Protein AF-A0A7W1ZY30-F1 (afdb_monomer_lite)

Foldseek 3Di:
DVVVVVVVDDDDDDDDDDDQLLADDPLVRCVVPPVVVSVVLVVVFAQEEAEAADAALDDQVCVVCVVVCVVVVPDDDQVSHQRHNVVPRDPVSLVSNLQSVLSSVVNSVVRHDPNHYYHYDYPPVPVSVVVRD

pLDDT: mean 90.56, std 7.03, range [66.19, 97.94]

Radius of gyration: 17.35 Å; chains: 1; bounding box: 50×37×38 Å

Structure (mmCIF, N/CA/C/O backbone):
data_AF-A0A7W1ZY30-F1
#
_entry.id   AF-A0A7W1ZY30-F1
#
loop_
_atom_site.group_PDB
_atom_site.id
_atom_site.type_symbol
_atom_site.label_atom_id
_atom_site.label_alt_id
_atom_site.label_comp_id
_atom_site.label_asym_id
_atom_site.label_entity_id
_atom_site.label_seq_id
_atom_site.pdbx_PDB_ins_code
_atom_site.Cartn_x
_atom_site.Cartn_y
_atom_site.Cartn_z
_atom_site.occupancy
_atom_site.B_iso_or_equiv
_atom_site.auth_seq_id
_atom_site.auth_comp_id
_atom_site.auth_asym_id
_atom_site.auth_atom_id
_atom_site.pdbx_PDB_model_num
ATOM 1 N N . ARG A 1 1 ? -31.130 -3.924 -7.477 1.00 76.94 1 ARG A N 1
ATOM 2 C CA . ARG A 1 1 ? -29.724 -3.741 -7.041 1.00 76.94 1 ARG A CA 1
ATOM 3 C C . ARG A 1 1 ? -29.621 -3.094 -5.658 1.00 76.94 1 ARG A C 1
ATOM 5 O O . ARG A 1 1 ? -29.136 -3.773 -4.771 1.00 76.94 1 ARG A O 1
ATOM 12 N N . LEU A 1 2 ? -30.113 -1.866 -5.426 1.00 87.88 2 LEU A N 1
ATOM 13 C CA . LEU A 1 2 ? -30.012 -1.213 -4.102 1.00 87.88 2 LEU A CA 1
ATOM 14 C C . LEU A 1 2 ? -30.791 -1.940 -2.990 1.00 87.88 2 LEU A C 1
ATOM 16 O O . LEU A 1 2 ? -30.201 -2.251 -1.971 1.00 87.88 2 LEU A O 1
ATOM 20 N N . ALA A 1 3 ? -32.053 -2.325 -3.218 1.00 90.06 3 ALA A N 1
ATOM 21 C CA . ALA A 1 3 ? -32.838 -3.082 -2.227 1.00 90.06 3 ALA A CA 1
ATOM 22 C C . ALA A 1 3 ? -32.260 -4.478 -1.908 1.00 90.06 3 ALA A C 1
ATOM 24 O O . ALA A 1 3 ? -32.379 -4.972 -0.797 1.00 90.06 3 ALA A O 1
ATOM 25 N N . GLN A 1 4 ? -31.607 -5.121 -2.883 1.00 90.56 4 GLN A N 1
ATOM 26 C CA . GLN A 1 4 ? -30.903 -6.389 -2.652 1.00 90.56 4 GLN A CA 1
ATOM 27 C C . GLN A 1 4 ? -29.621 -6.169 -1.848 1.00 90.56 4 GLN A C 1
ATOM 29 O O . GLN A 1 4 ? -29.336 -6.943 -0.947 1.00 90.56 4 GLN A O 1
ATOM 34 N N . PHE A 1 5 ? -28.866 -5.109 -2.152 1.00 88.56 5 PHE A N 1
ATOM 35 C CA . PHE A 1 5 ? -27.679 -4.738 -1.386 1.00 88.56 5 PHE A CA 1
ATOM 36 C C . PHE A 1 5 ? -28.026 -4.357 0.055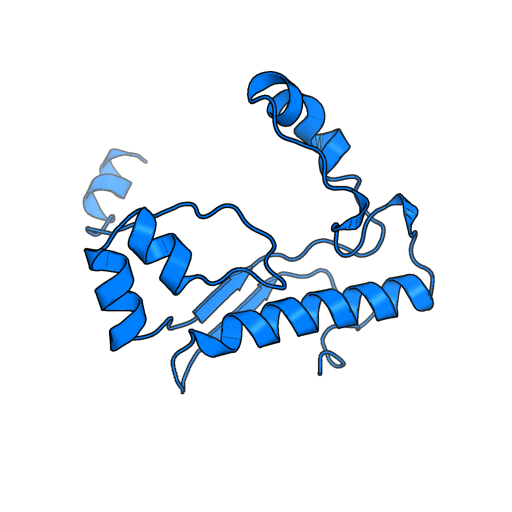 1.00 88.56 5 PHE A C 1
ATOM 38 O O . PHE A 1 5 ? -27.311 -4.754 0.963 1.00 88.56 5 PHE A O 1
ATOM 45 N N . ASP A 1 6 ? -29.137 -3.653 0.273 1.00 89.62 6 ASP A N 1
ATOM 46 C CA . ASP A 1 6 ? -29.572 -3.242 1.610 1.00 89.62 6 ASP A CA 1
ATOM 47 C C . ASP A 1 6 ? -29.849 -4.443 2.531 1.00 89.62 6 ASP A C 1
ATOM 49 O O . ASP A 1 6 ? -29.536 -4.390 3.713 1.00 89.62 6 ASP A O 1
ATOM 53 N N . ASN A 1 7 ? -30.319 -5.563 1.969 1.00 92.31 7 ASN A N 1
ATOM 54 C CA . ASN A 1 7 ? -30.500 -6.823 2.701 1.00 92.31 7 ASN A CA 1
ATOM 55 C C . ASN A 1 7 ? -29.206 -7.645 2.876 1.00 92.31 7 ASN A C 1
ATOM 57 O O . ASN A 1 7 ? -29.185 -8.573 3.679 1.00 92.31 7 ASN A O 1
ATOM 61 N N . LEU A 1 8 ? -28.158 -7.370 2.090 1.00 91.75 8 LEU A N 1
ATOM 62 C CA . LEU A 1 8 ? -26.887 -8.112 2.110 1.00 91.75 8 LEU A CA 1
ATOM 63 C C . LEU A 1 8 ? -25.791 -7.398 2.900 1.00 91.75 8 LEU A C 1
ATOM 65 O O . LEU A 1 8 ? -24.853 -8.043 3.367 1.00 91.75 8 LEU A O 1
ATOM 69 N N . ARG A 1 9 ? -25.857 -6.067 2.989 1.00 89.75 9 ARG A N 1
ATOM 70 C CA . ARG A 1 9 ? -24.836 -5.279 3.668 1.00 89.75 9 ARG A CA 1
ATOM 71 C C . ARG A 1 9 ? -24.864 -5.577 5.159 1.00 89.75 9 ARG A C 1
ATOM 73 O O . ARG A 1 9 ? -25.920 -5.676 5.777 1.00 89.75 9 ARG A O 1
ATOM 80 N N . THR A 1 10 ? -23.682 -5.674 5.735 1.00 90.44 10 THR A N 1
ATOM 81 C CA . THR A 1 10 ? -23.498 -5.717 7.179 1.00 90.44 10 THR A CA 1
ATOM 82 C C . THR A 1 10 ? -23.108 -4.334 7.678 1.00 90.44 10 THR A C 1
ATOM 84 O O . THR A 1 10 ? -22.623 -3.488 6.915 1.00 90.44 10 THR A O 1
ATOM 87 N N . ASP A 1 11 ? -23.308 -4.099 8.970 1.00 89.06 11 ASP A N 1
ATOM 88 C CA . ASP A 1 11 ? -22.759 -2.912 9.608 1.00 89.06 11 ASP A CA 1
ATOM 89 C C . ASP A 1 11 ? -21.233 -3.001 9.589 1.00 89.06 11 ASP A C 1
ATOM 91 O O . ASP A 1 11 ? -20.623 -3.905 10.162 1.00 89.06 11 ASP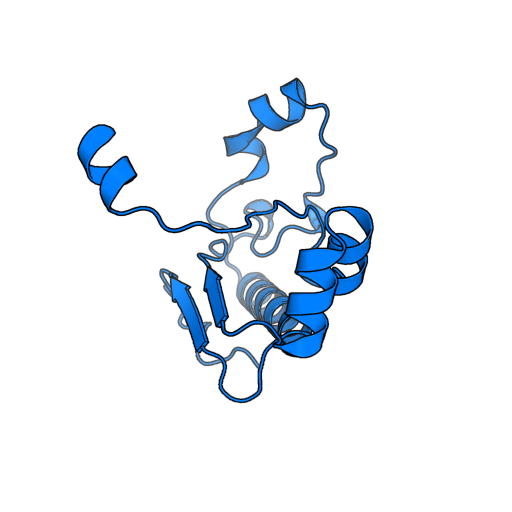 A O 1
ATOM 95 N N . THR A 1 12 ? -20.612 -2.067 8.872 1.00 90.69 12 THR A N 1
ATOM 96 C CA . THR A 1 12 ? -19.160 -1.993 8.701 1.00 90.69 12 THR A CA 1
ATOM 97 C C . THR A 1 12 ? -18.683 -0.575 8.960 1.00 90.69 12 THR A C 1
ATOM 99 O O . THR A 1 12 ? -19.378 0.399 8.671 1.00 90.69 12 THR A O 1
ATOM 102 N N . GLN A 1 13 ? -17.472 -0.455 9.498 1.00 91.19 13 GLN A N 1
ATOM 103 C CA . GLN A 1 13 ? -16.764 0.815 9.582 1.00 91.19 13 GLN A CA 1
ATOM 104 C C . GLN A 1 13 ? -15.746 0.878 8.449 1.00 91.19 13 GLN A C 1
ATOM 106 O O . GLN A 1 13 ? -14.966 -0.051 8.254 1.00 91.19 13 GLN A O 1
ATOM 111 N N . GLN A 1 14 ? -15.764 1.976 7.701 1.00 92.06 14 GLN A N 1
ATOM 112 C CA . GLN A 1 14 ? -14.878 2.203 6.566 1.00 92.06 14 GLN A CA 1
ATOM 113 C C . GLN A 1 14 ? -14.280 3.596 6.697 1.00 92.06 14 GLN A C 1
ATOM 115 O O . GLN A 1 14 ? -14.965 4.537 7.101 1.00 92.06 14 GLN A O 1
ATOM 120 N N . ILE A 1 15 ? -12.996 3.723 6.382 1.00 95.31 15 ILE A N 1
ATOM 121 C CA . ILE A 1 15 ? -12.282 4.989 6.471 1.00 95.31 15 ILE A CA 1
ATOM 122 C C . ILE A 1 15 ? -11.245 5.098 5.357 1.00 95.31 15 ILE A C 1
ATOM 124 O O . ILE A 1 15 ? -10.598 4.113 5.008 1.00 95.31 15 ILE A O 1
ATOM 128 N N . CYS A 1 16 ? -11.087 6.306 4.816 1.00 94.00 16 CYS A N 1
ATOM 129 C CA . CYS A 1 16 ? -10.008 6.641 3.897 1.00 94.00 16 CYS A CA 1
ATOM 130 C C . CYS A 1 16 ? -8.883 7.330 4.675 1.00 94.00 16 CYS A C 1
ATOM 132 O O . CYS A 1 16 ? -9.126 8.327 5.355 1.00 94.00 16 CYS A O 1
ATOM 134 N N . LEU A 1 17 ? -7.666 6.799 4.570 1.00 94.12 17 LEU A N 1
ATOM 135 C CA . LEU A 1 17 ? -6.455 7.416 5.105 1.00 94.12 17 LEU A CA 1
ATOM 136 C C . LEU A 1 17 ? -5.584 7.854 3.929 1.00 94.12 17 LEU A C 1
ATOM 138 O O . LEU A 1 17 ? -5.335 7.061 3.023 1.00 94.12 17 LEU A O 1
ATOM 142 N N . ASN A 1 18 ? -5.116 9.100 3.948 1.00 90.38 18 ASN A N 1
ATOM 143 C CA . ASN A 1 18 ? -4.205 9.628 2.937 1.00 90.38 18 ASN A CA 1
ATOM 144 C C . ASN A 1 18 ? -2.789 9.708 3.518 1.00 90.38 18 ASN A C 1
ATOM 146 O O . ASN A 1 18 ? -2.568 10.359 4.538 1.00 90.38 18 ASN A O 1
ATOM 150 N N . GLY A 1 19 ? -1.835 9.040 2.875 1.00 90.81 19 GLY A N 1
ATOM 151 C CA . GLY A 1 19 ? -0.428 9.105 3.239 1.00 90.81 19 GLY A CA 1
ATOM 152 C C . GLY A 1 19 ? 0.435 8.229 2.339 1.00 90.81 19 GLY A C 1
ATOM 153 O O . GLY A 1 19 ? -0.069 7.432 1.547 1.00 90.81 19 GLY A O 1
ATOM 154 N N . ASP A 1 20 ? 1.751 8.378 2.466 1.00 93.19 20 ASP A N 1
ATOM 155 C CA . ASP A 1 20 ? 2.708 7.558 1.732 1.00 93.19 20 ASP A CA 1
ATOM 156 C C . ASP A 1 20 ? 2.745 6.145 2.327 1.00 93.19 20 ASP A C 1
ATOM 158 O O . ASP A 1 20 ? 3.189 5.920 3.453 1.00 93.19 20 ASP A O 1
ATOM 162 N N . SER A 1 21 ? 2.277 5.173 1.549 1.00 94.50 21 SER A N 1
ATOM 163 C CA . SER A 1 21 ? 2.197 3.764 1.946 1.00 94.50 21 SER A CA 1
ATOM 164 C C . SER A 1 21 ? 3.528 3.159 2.429 1.00 94.50 21 SER A C 1
ATOM 166 O O . SER A 1 21 ? 3.519 2.210 3.220 1.00 94.50 21 SER A O 1
ATOM 168 N N . VAL A 1 22 ? 4.671 3.728 2.027 1.00 95.12 22 VAL A N 1
ATOM 169 C CA . VAL A 1 22 ? 6.006 3.285 2.454 1.00 95.12 22 VAL A CA 1
ATOM 170 C C . VAL A 1 22 ? 6.270 3.591 3.933 1.00 95.12 22 VAL A C 1
ATOM 172 O O . VAL A 1 22 ? 7.007 2.850 4.585 1.00 95.12 22 VAL A O 1
ATOM 175 N N . ASN A 1 23 ? 5.686 4.657 4.485 1.00 95.94 23 ASN A N 1
ATOM 176 C CA . ASN A 1 23 ? 6.025 5.154 5.825 1.00 95.94 23 ASN A CA 1
ATOM 177 C C . ASN A 1 23 ? 4.824 5.526 6.706 1.00 95.94 23 ASN A C 1
ATOM 179 O O . ASN A 1 23 ? 5.027 5.819 7.884 1.00 95.94 23 ASN A O 1
ATOM 183 N N . ILE A 1 24 ? 3.597 5.479 6.181 1.00 96.44 24 ILE A N 1
ATOM 184 C CA . ILE A 1 24 ? 2.390 5.811 6.935 1.00 96.44 24 ILE A CA 1
ATOM 185 C C . ILE A 1 24 ? 2.288 4.959 8.205 1.00 96.44 24 ILE A C 1
ATOM 187 O O . ILE A 1 24 ? 2.423 3.731 8.173 1.00 96.44 24 ILE A O 1
ATOM 191 N N . ASP A 1 25 ? 2.015 5.622 9.327 1.00 97.69 25 ASP A N 1
ATOM 192 C CA . ASP A 1 25 ? 1.604 4.962 10.560 1.00 97.69 25 ASP A CA 1
ATOM 193 C C . ASP A 1 25 ? 0.077 4.854 10.577 1.00 97.69 25 ASP A C 1
ATOM 195 O O . ASP A 1 25 ? -0.637 5.794 10.933 1.00 97.69 25 ASP A O 1
ATOM 199 N N . ILE A 1 26 ? -0.423 3.684 10.170 1.00 97.31 26 ILE A N 1
ATOM 200 C CA . ILE A 1 26 ? -1.860 3.420 10.052 1.00 97.31 26 ILE A CA 1
ATOM 201 C C . ILE A 1 26 ? -2.566 3.613 11.398 1.00 97.31 26 ILE A C 1
ATOM 203 O O . ILE A 1 26 ? -3.667 4.154 11.435 1.00 97.31 26 ILE A O 1
ATOM 207 N N . LEU A 1 27 ? -1.953 3.212 12.517 1.00 97.50 27 LEU A N 1
ATOM 208 C CA . LEU A 1 27 ? -2.593 3.342 13.827 1.00 97.50 27 LEU A CA 1
ATOM 209 C C . LEU A 1 27 ? -2.648 4.799 14.280 1.00 97.50 27 LEU A C 1
ATOM 211 O O . LEU A 1 27 ? -3.667 5.215 14.833 1.00 97.50 27 LEU A O 1
ATOM 215 N N . ALA A 1 28 ? -1.594 5.579 14.029 1.00 97.75 28 ALA A N 1
ATOM 216 C CA . ALA A 1 28 ? -1.600 7.007 14.329 1.00 97.75 28 ALA A CA 1
ATOM 217 C C . ALA A 1 28 ? -2.656 7.754 13.498 1.00 97.75 28 ALA A C 1
ATOM 219 O O . ALA A 1 28 ? -3.388 8.582 14.041 1.00 97.75 28 ALA A O 1
ATOM 220 N N . GLU A 1 29 ? -2.783 7.431 12.208 1.00 97.81 29 GLU A N 1
ATOM 221 C CA . GLU A 1 29 ? -3.799 8.028 11.337 1.00 97.81 29 GLU A CA 1
ATOM 222 C C . GLU A 1 29 ? -5.223 7.596 11.713 1.00 97.81 29 GLU A C 1
ATOM 224 O O . GLU A 1 29 ? -6.125 8.435 11.788 1.00 97.81 29 GLU A O 1
ATOM 229 N N . LEU A 1 30 ? -5.440 6.325 12.064 1.00 97.19 30 LEU A N 1
ATOM 230 C CA . LEU A 1 30 ? -6.722 5.881 12.613 1.00 97.19 30 LEU A CA 1
ATOM 231 C C . LEU A 1 30 ? -7.053 6.612 13.917 1.00 97.19 30 LEU A C 1
ATOM 233 O O . LEU A 1 30 ? -8.182 7.052 14.091 1.00 97.19 30 LEU A O 1
ATOM 237 N N . GLN A 1 31 ? -6.088 6.806 14.818 1.00 97.38 31 GLN A N 1
ATOM 238 C CA . GLN A 1 31 ? -6.326 7.460 16.109 1.00 97.38 31 GLN A CA 1
ATOM 239 C C . GLN A 1 31 ? -6.833 8.904 15.961 1.00 97.38 31 GLN A C 1
ATOM 241 O O . GLN A 1 31 ? -7.616 9.365 16.798 1.00 97.38 31 GLN A O 1
ATOM 246 N N . LYS A 1 32 ? -6.402 9.609 14.908 1.00 96.56 32 LYS A N 1
ATOM 247 C CA . LYS A 1 32 ? -6.853 10.972 14.587 1.00 96.56 32 LYS A CA 1
ATOM 248 C C . LYS A 1 32 ? -8.290 11.001 14.070 1.00 96.56 32 LYS A C 1
ATOM 250 O O . LYS A 1 32 ? -9.031 11.916 14.412 1.00 96.56 32 LYS A O 1
ATOM 255 N N . ASN A 1 33 ? -8.677 10.009 13.268 1.00 94.81 33 ASN A N 1
ATOM 256 C CA . ASN A 1 33 ? -9.921 10.054 12.501 1.00 94.81 33 ASN A CA 1
ATOM 257 C C . ASN A 1 33 ? -11.048 9.167 13.067 1.00 94.81 33 ASN A C 1
ATOM 259 O O . ASN A 1 33 ? -12.220 9.511 12.949 1.00 94.81 33 ASN A O 1
ATOM 263 N N . ASN A 1 34 ? -10.721 8.028 13.682 1.00 95.69 34 ASN A N 1
ATOM 264 C CA . ASN A 1 34 ? -11.675 7.097 14.284 1.00 95.69 34 ASN A CA 1
ATOM 265 C C . ASN A 1 34 ? -11.020 6.285 15.420 1.00 95.69 34 ASN A C 1
ATOM 267 O O . ASN A 1 34 ? -10.376 5.257 15.198 1.00 95.69 34 ASN A O 1
ATOM 271 N N . LYS A 1 35 ? -11.220 6.740 16.663 1.00 96.12 35 LYS A N 1
ATOM 272 C CA . LYS A 1 35 ? -10.614 6.143 17.867 1.00 96.12 35 LYS A CA 1
ATOM 273 C C . LYS A 1 35 ? -11.074 4.707 18.131 1.00 96.12 35 LYS A C 1
ATOM 275 O O . LYS A 1 35 ? -10.276 3.904 18.614 1.00 96.12 35 LYS A O 1
ATOM 280 N N . ASP A 1 36 ? -12.324 4.380 17.814 1.00 95.25 36 ASP A N 1
ATOM 281 C CA . ASP A 1 36 ? -12.870 3.039 18.040 1.00 95.25 36 ASP A CA 1
ATOM 282 C C . ASP A 1 36 ? -12.256 2.038 17.062 1.00 95.25 36 ASP A C 1
ATOM 284 O O . ASP A 1 36 ? -11.766 0.985 17.477 1.00 95.25 36 ASP A O 1
ATOM 288 N N . LEU A 1 37 ? -12.166 2.415 15.783 1.00 95.81 37 LEU A N 1
ATOM 289 C CA . LEU A 1 37 ? -11.493 1.608 14.771 1.00 95.81 37 LEU A CA 1
ATOM 290 C C . LEU A 1 37 ? -9.984 1.500 15.041 1.00 95.81 37 LEU A C 1
ATOM 292 O O . LEU A 1 37 ? -9.409 0.429 14.859 1.00 95.81 37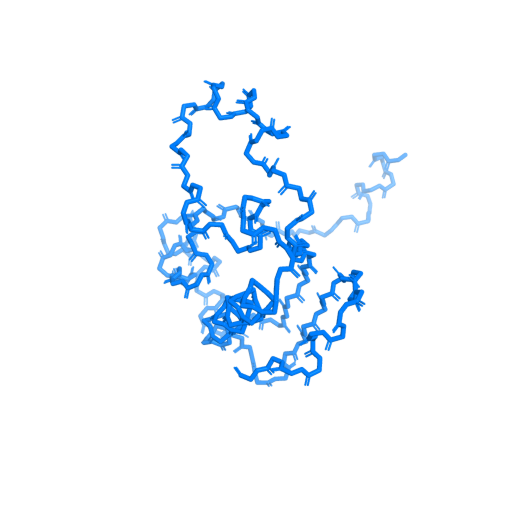 LEU A O 1
ATOM 296 N N . ALA A 1 38 ? -9.341 2.560 15.544 1.00 97.19 38 ALA A N 1
ATOM 297 C CA . ALA A 1 38 ? -7.939 2.522 15.967 1.00 97.19 38 ALA A CA 1
ATOM 298 C C . ALA A 1 38 ? -7.712 1.518 17.107 1.00 97.19 38 ALA A C 1
ATOM 300 O O . ALA A 1 38 ? -6.770 0.725 17.069 1.00 97.19 38 ALA A O 1
ATOM 301 N N . LYS A 1 39 ? -8.596 1.514 18.114 1.00 97.38 39 LYS A N 1
ATOM 302 C CA . LYS A 1 39 ? -8.560 0.549 19.219 1.00 97.38 39 LYS A CA 1
ATOM 303 C C . LYS A 1 39 ? -8.775 -0.878 18.713 1.00 97.38 39 LYS A C 1
ATOM 305 O O . LYS A 1 39 ? -8.041 -1.777 19.131 1.00 97.38 39 LYS A O 1
ATOM 310 N N . LEU A 1 40 ? -9.726 -1.085 17.803 1.00 96.00 40 LEU A N 1
ATOM 311 C CA . LEU A 1 40 ? -9.973 -2.383 17.174 1.00 96.00 40 LEU A CA 1
ATOM 312 C C . LEU A 1 40 ? -8.739 -2.869 16.399 1.00 96.00 40 LEU A C 1
ATOM 314 O O . LEU A 1 40 ? -8.225 -3.943 16.689 1.00 96.00 40 LEU A O 1
ATOM 318 N N . ALA A 1 41 ? -8.190 -2.050 15.500 1.00 96.44 41 ALA A N 1
ATOM 319 C CA . ALA A 1 41 ? -6.997 -2.380 14.718 1.00 96.44 41 ALA A CA 1
ATOM 320 C C . ALA A 1 41 ? -5.751 -2.597 15.593 1.00 96.44 41 ALA A C 1
ATOM 322 O O . ALA A 1 41 ? -4.906 -3.430 15.282 1.00 96.44 41 ALA A O 1
ATOM 323 N N . LYS A 1 42 ? -5.625 -1.892 16.723 1.00 97.19 42 LYS A N 1
ATOM 324 C CA . LYS A 1 42 ? -4.524 -2.107 17.672 1.00 97.19 42 LYS A CA 1
ATOM 325 C C . LYS A 1 42 ? -4.638 -3.448 18.400 1.00 97.19 42 LYS A C 1
ATOM 327 O O . LYS A 1 42 ? -3.612 -4.064 18.673 1.00 97.19 42 LYS A O 1
ATOM 332 N N . THR A 1 43 ? -5.858 -3.865 18.741 1.00 97.19 43 THR A N 1
ATOM 333 C CA . THR A 1 43 ? -6.117 -5.075 19.541 1.00 97.19 43 THR A CA 1
ATOM 334 C C . THR A 1 43 ? -6.240 -6.336 18.698 1.00 97.19 43 THR A C 1
ATOM 336 O O . THR A 1 43 ? -5.609 -7.333 19.022 1.00 97.19 43 THR A O 1
ATOM 339 N N . GLN A 1 44 ? -7.019 -6.291 17.619 1.00 96.38 44 GLN A N 1
ATOM 340 C CA . GLN A 1 44 ? -7.270 -7.438 16.745 1.00 96.38 44 GLN A CA 1
ATOM 341 C C . GLN A 1 44 ? -6.300 -7.522 15.566 1.00 96.38 44 GLN A C 1
ATOM 343 O O . GLN A 1 44 ? -6.207 -8.579 14.946 1.00 96.38 44 GLN A O 1
ATOM 348 N N . LYS A 1 45 ? -5.565 -6.436 15.278 1.00 97.88 45 LYS A N 1
ATOM 349 C CA . LYS A 1 45 ? -4.706 -6.300 14.092 1.00 97.88 45 LYS A CA 1
ATOM 350 C C . LYS A 1 45 ? -5.492 -6.439 12.780 1.00 97.88 45 LYS A C 1
ATOM 352 O O . LYS A 1 45 ? -6.693 -6.697 12.757 1.00 97.88 45 LYS A O 1
ATOM 357 N N . ILE A 1 46 ? -4.827 -6.169 11.663 1.00 97.12 46 ILE A N 1
ATOM 358 C CA . ILE A 1 46 ? -5.432 -6.255 10.331 1.00 97.12 46 ILE A CA 1
ATOM 359 C C . ILE A 1 46 ? -5.277 -7.687 9.806 1.00 97.12 46 ILE A C 1
ATOM 361 O O . ILE A 1 46 ? -4.170 -8.219 9.747 1.00 97.12 46 ILE A O 1
ATOM 365 N N . ARG A 1 47 ? -6.395 -8.310 9.413 1.00 97.81 47 ARG A N 1
ATOM 366 C CA . ARG A 1 47 ? -6.433 -9.694 8.906 1.00 97.81 47 ARG A CA 1
ATOM 367 C C . ARG A 1 47 ? -5.849 -9.857 7.512 1.00 97.81 47 ARG A C 1
ATOM 369 O O . ARG A 1 47 ? -5.426 -10.950 7.162 1.00 97.81 47 ARG A O 1
ATOM 376 N N . GLY A 1 48 ? -5.833 -8.800 6.712 1.00 97.12 48 GLY A N 1
ATOM 377 C CA . GLY A 1 48 ? -5.255 -8.901 5.390 1.00 97.12 48 GLY A CA 1
ATOM 378 C C . GLY A 1 48 ? -5.285 -7.623 4.581 1.00 97.12 48 GLY A 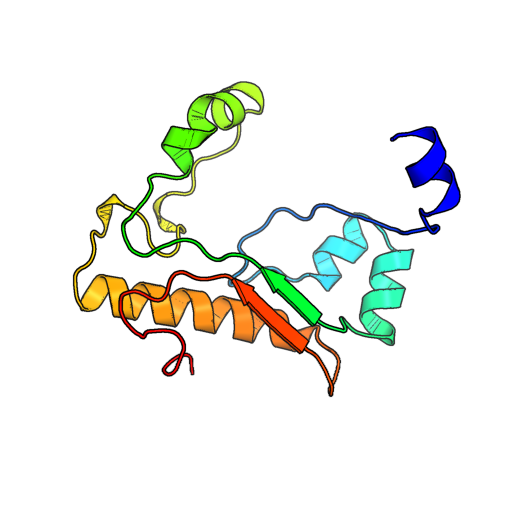C 1
ATOM 379 O O . GLY A 1 48 ? -5.835 -6.602 4.996 1.00 97.12 48 GLY A O 1
ATOM 380 N N . ILE A 1 49 ? -4.658 -7.710 3.416 1.00 97.25 49 ILE A N 1
ATOM 381 C CA . ILE A 1 49 ? -4.548 -6.634 2.439 1.00 97.25 49 ILE A CA 1
ATOM 382 C C . ILE A 1 49 ? -5.085 -7.157 1.117 1.00 97.25 49 ILE A C 1
ATOM 384 O O . ILE A 1 49 ? -4.678 -8.216 0.647 1.00 97.25 49 ILE A O 1
ATOM 388 N N . PHE A 1 50 ? -5.958 -6.377 0.494 1.00 97.06 50 PHE A N 1
ATOM 389 C CA . PHE A 1 50 ? -6.345 -6.559 -0.895 1.00 97.06 50 PHE A CA 1
ATOM 390 C C . PHE A 1 50 ? -5.932 -5.306 -1.660 1.00 97.06 50 PHE A C 1
ATOM 392 O O . PHE A 1 50 ? -6.344 -4.204 -1.298 1.00 97.06 50 PHE A O 1
ATOM 399 N N . SER A 1 51 ? -5.083 -5.452 -2.676 1.00 94.62 51 SER A N 1
ATOM 400 C CA . SER A 1 51 ? -4.563 -4.307 -3.423 1.00 94.62 51 SER A CA 1
ATOM 401 C C . SER A 1 51 ? -4.275 -4.647 -4.882 1.00 94.62 51 SER A C 1
ATOM 403 O O . SER A 1 51 ? -4.020 -5.796 -5.234 1.00 94.62 51 SER A O 1
ATOM 405 N N . SER A 1 52 ? -4.288 -3.620 -5.727 1.00 92.00 52 SER A N 1
ATOM 406 C CA . SER A 1 52 ? -3.829 -3.664 -7.114 1.00 92.00 52 SER A CA 1
ATOM 407 C C . SER A 1 52 ? -2.718 -2.625 -7.269 1.00 92.00 52 SER A C 1
ATOM 409 O O . SER A 1 52 ? -3.019 -1.470 -7.581 1.00 92.00 52 SER A O 1
ATOM 411 N N . PRO A 1 53 ? -1.450 -2.983 -6.996 1.00 90.56 53 PRO A N 1
ATOM 412 C CA . PRO A 1 53 ? -0.341 -2.039 -7.085 1.00 90.56 53 PRO A CA 1
ATOM 413 C C . PRO A 1 53 ? -0.184 -1.445 -8.498 1.00 90.56 53 PRO A C 1
ATOM 415 O O . PRO A 1 53 ? -0.636 -2.053 -9.472 1.00 90.56 53 PRO A O 1
ATOM 418 N N . PRO A 1 54 ? 0.483 -0.283 -8.641 1.00 86.62 54 PRO A N 1
ATOM 419 C CA . PRO A 1 54 ? 0.747 0.307 -9.953 1.00 86.62 54 PRO A CA 1
ATOM 420 C C . PRO A 1 54 ? 1.599 -0.622 -10.828 1.00 86.62 54 PRO A C 1
ATOM 422 O O . PRO A 1 54 ? 2.274 -1.524 -10.331 1.00 86.62 54 PRO A O 1
ATOM 425 N N . TYR A 1 55 ? 1.605 -0.387 -12.139 1.00 83.88 55 TYR A N 1
ATOM 426 C CA . TYR A 1 55 ? 2.423 -1.142 -13.091 1.00 83.88 55 TYR A CA 1
ATOM 427 C C . TYR A 1 55 ? 3.678 -0.362 -13.468 1.00 83.88 55 TYR A C 1
ATOM 429 O O . TYR A 1 55 ? 3.599 0.826 -13.773 1.00 83.88 55 TYR A O 1
ATOM 437 N N . VAL A 1 56 ? 4.824 -1.049 -13.507 1.00 87.25 56 VAL A N 1
ATOM 438 C CA . VAL A 1 56 ? 6.126 -0.442 -13.823 1.00 87.25 56 VAL A CA 1
ATOM 439 C C . VAL A 1 56 ? 6.068 0.342 -15.130 1.00 87.25 56 VAL A C 1
ATOM 441 O O . VAL A 1 56 ? 5.919 -0.244 -16.203 1.00 87.25 56 VAL A O 1
ATOM 444 N N . GLY A 1 57 ? 6.229 1.659 -15.038 1.00 79.62 57 GLY A N 1
ATOM 445 C CA . GLY A 1 57 ? 6.419 2.553 -16.171 1.00 79.62 57 GLY A CA 1
ATOM 446 C C . GLY A 1 57 ? 5.279 2.531 -17.188 1.00 79.62 57 GLY A C 1
ATOM 447 O O . GLY A 1 57 ? 5.552 2.721 -18.376 1.00 79.62 57 GLY A O 1
ATOM 448 N N . LEU A 1 58 ? 4.051 2.202 -16.765 1.00 76.69 58 LEU A N 1
ATOM 449 C CA . LEU A 1 58 ? 2.922 1.993 -17.677 1.00 76.69 58 LEU A CA 1
ATOM 450 C C . LEU A 1 58 ? 1.996 3.206 -17.777 1.00 76.69 58 LEU A C 1
ATOM 452 O O . LEU A 1 58 ? 1.576 3.549 -18.878 1.00 76.69 58 LEU A O 1
ATOM 456 N N . ILE A 1 59 ? 1.656 3.823 -16.646 1.00 72.44 59 ILE A N 1
ATOM 457 C CA . ILE A 1 59 ? 0.666 4.902 -16.575 1.00 72.44 59 ILE A CA 1
ATOM 458 C C . ILE A 1 59 ? 1.246 6.112 -15.853 1.00 72.44 59 ILE A C 1
ATOM 460 O O . ILE A 1 59 ? 2.055 5.960 -14.941 1.00 72.44 59 ILE A O 1
ATOM 464 N N . ASP A 1 60 ? 0.840 7.301 -16.291 1.00 71.81 60 ASP A N 1
ATOM 465 C CA . ASP A 1 60 ? 0.993 8.528 -15.521 1.00 71.81 60 ASP A CA 1
ATOM 466 C C . ASP A 1 60 ? -0.298 8.692 -14.718 1.00 71.81 60 ASP A C 1
ATOM 468 O O . ASP A 1 60 ? -1.341 9.090 -15.248 1.00 71.81 60 ASP A O 1
ATOM 472 N N . TYR A 1 61 ? -0.265 8.254 -13.459 1.00 68.75 61 TYR A N 1
ATOM 473 C CA . TYR A 1 61 ? -1.455 8.247 -12.612 1.00 68.75 61 TYR A CA 1
ATOM 474 C C . TYR A 1 61 ? -1.945 9.670 -12.314 1.00 68.75 61 TYR A C 1
ATOM 476 O O . TYR A 1 61 ? -3.155 9.904 -12.231 1.00 68.75 61 TYR A O 1
ATOM 484 N N . HIS A 1 62 ? -1.009 10.616 -12.190 1.00 69.06 62 HIS A N 1
ATOM 485 C CA . HIS A 1 62 ? -1.292 12.017 -11.910 1.00 69.06 62 HIS A CA 1
ATOM 486 C C . HIS A 1 62 ? -1.978 12.689 -13.100 1.00 69.06 62 HIS A C 1
ATOM 488 O O . HIS A 1 62 ? -2.983 13.370 -12.902 1.00 69.06 62 HIS A O 1
ATOM 494 N N . GLU A 1 63 ? -1.522 12.448 -14.334 1.00 71.56 63 GLU A N 1
ATOM 495 C CA . GLU A 1 63 ? -2.217 12.967 -15.519 1.00 71.56 63 GLU A CA 1
ATOM 496 C C . GLU A 1 63 ? -3.609 12.356 -15.701 1.00 71.56 63 GLU A C 1
ATOM 498 O O . GLU A 1 63 ? -4.557 13.078 -16.014 1.00 71.56 63 GLU A O 1
ATOM 503 N N . GLN A 1 64 ? -3.785 11.058 -15.427 1.00 75.56 64 GLN A N 1
ATOM 504 C CA . GLN A 1 64 ? -5.109 10.425 -15.505 1.00 75.56 64 GLN A CA 1
ATOM 505 C C . GLN A 1 64 ? -6.128 11.023 -14.522 1.00 75.56 64 GLN A C 1
ATOM 507 O O . GLN A 1 64 ? -7.331 10.954 -14.773 1.00 75.56 64 GLN A O 1
ATOM 512 N N . HIS A 1 65 ? -5.660 11.626 -13.426 1.00 78.00 65 HIS A N 1
ATOM 513 C CA . HIS A 1 65 ? -6.501 12.206 -12.379 1.00 78.00 65 HIS A CA 1
ATOM 514 C C . HIS A 1 65 ? -6.321 13.723 -12.232 1.00 78.00 65 HIS A C 1
ATOM 516 O O . HIS A 1 65 ? -6.756 14.278 -11.222 1.00 78.00 65 HIS A O 1
ATOM 522 N N . ALA A 1 66 ? -5.737 14.407 -13.223 1.00 82.38 66 ALA A N 1
ATOM 523 C CA . ALA A 1 66 ? -5.390 15.830 -13.138 1.00 82.38 66 ALA A CA 1
ATOM 524 C C . ALA A 1 66 ? -6.574 16.704 -12.686 1.00 82.38 66 ALA A C 1
ATOM 526 O O . ALA A 1 66 ? -6.437 17.508 -11.769 1.00 82.38 66 ALA A O 1
ATOM 527 N N . TYR A 1 67 ? -7.775 16.442 -13.215 1.00 81.62 67 TYR A N 1
ATOM 528 C CA . TYR A 1 67 ? -8.994 17.154 -12.817 1.00 81.62 67 TYR A CA 1
ATOM 529 C C . TYR A 1 67 ? -9.328 17.037 -11.328 1.00 81.62 67 TYR A C 1
ATOM 531 O O . TYR A 1 67 ? -9.839 17.987 -10.746 1.00 81.62 67 TYR A O 1
ATOM 539 N N . ALA A 1 68 ? -9.066 15.891 -10.697 1.00 84.19 68 ALA A N 1
ATOM 540 C CA . ALA A 1 68 ? -9.299 15.725 -9.266 1.00 84.19 68 ALA A CA 1
ATOM 541 C C . ALA A 1 68 ? -8.253 16.492 -8.447 1.00 84.19 68 ALA A C 1
ATOM 543 O O . ALA A 1 68 ? -8.600 17.108 -7.442 1.00 84.19 68 ALA A O 1
ATOM 544 N N . TYR A 1 69 ? -6.992 16.491 -8.888 1.00 82.12 69 TYR A N 1
ATOM 545 C CA . TYR A 1 69 ? -5.936 17.271 -8.241 1.00 82.12 69 TYR A CA 1
ATOM 546 C C . TYR A 1 69 ? -6.241 18.767 -8.305 1.00 82.12 69 TYR A C 1
ATOM 548 O O . TYR A 1 69 ? -6.159 19.438 -7.279 1.00 82.12 69 TYR A O 1
ATOM 556 N N . ASP A 1 70 ? -6.688 19.256 -9.461 1.00 83.75 70 ASP A N 1
ATOM 557 C CA . ASP A 1 70 ? -7.086 20.651 -9.642 1.00 83.75 70 ASP A CA 1
ATOM 558 C C . ASP A 1 70 ? -8.335 20.998 -8.819 1.00 83.75 70 ASP A C 1
ATOM 560 O O . ASP A 1 70 ? -8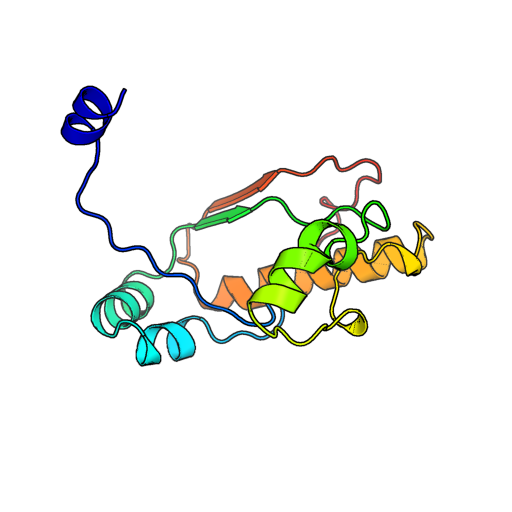.373 22.027 -8.145 1.00 83.75 70 ASP A O 1
ATOM 564 N N . LEU A 1 71 ? -9.352 20.128 -8.828 1.00 89.25 71 LEU A N 1
ATOM 565 C CA . LEU A 1 71 ? -10.618 20.366 -8.130 1.00 89.25 71 LEU A CA 1
ATOM 566 C C . LEU A 1 71 ? -10.457 20.395 -6.605 1.00 89.25 71 LEU A C 1
ATOM 568 O O . LEU A 1 71 ? -11.116 21.188 -5.934 1.00 89.25 71 LEU A O 1
ATOM 572 N N . PHE A 1 72 ? -9.609 19.526 -6.054 1.00 85.50 72 PHE A N 1
ATOM 573 C CA . PHE A 1 72 ? -9.412 19.400 -4.609 1.00 85.50 72 PHE A CA 1
ATOM 574 C C . PHE A 1 72 ? -8.133 20.078 -4.101 1.00 85.50 72 PHE A C 1
ATOM 576 O O . PHE A 1 72 ? -7.866 20.043 -2.900 1.00 85.50 72 PHE A O 1
ATOM 583 N N . GLY A 1 73 ? -7.353 20.709 -4.986 1.00 84.25 73 GLY A N 1
ATOM 584 C CA . GLY A 1 73 ? -6.108 21.395 -4.639 1.00 84.25 73 GLY A CA 1
ATOM 585 C C . GLY A 1 73 ? -5.042 20.460 -4.066 1.00 84.25 73 GLY A C 1
ATOM 586 O O . GLY A 1 73 ? -4.314 20.844 -3.150 1.00 84.25 73 GLY A O 1
ATOM 587 N N . PHE A 1 74 ? -4.975 19.216 -4.548 1.00 83.50 74 PHE A N 1
ATOM 588 C CA . PHE A 1 74 ? -4.005 18.246 -4.048 1.00 83.50 74 PHE A CA 1
ATOM 589 C C . PHE A 1 74 ? -2.597 18.547 -4.564 1.00 83.50 74 PHE A C 1
ATOM 591 O O . PHE A 1 74 ? -2.382 18.818 -5.744 1.00 83.50 74 PHE A O 1
ATOM 598 N N . GLU A 1 75 ? -1.613 18.446 -3.674 1.00 84.25 75 GLU A N 1
ATOM 599 C CA . GLU A 1 75 ? -0.207 18.560 -4.044 1.00 84.25 75 GLU A CA 1
ATOM 600 C C . GLU A 1 75 ? 0.240 17.315 -4.826 1.00 84.25 75 GLU A C 1
ATOM 602 O O . GLU A 1 75 ? 0.023 16.177 -4.395 1.00 84.25 75 GLU A O 1
ATOM 607 N N . ARG A 1 76 ? 0.899 17.525 -5.969 1.00 83.25 76 ARG A N 1
ATOM 608 C CA . ARG A 1 76 ? 1.519 16.441 -6.738 1.00 83.25 76 ARG A CA 1
ATOM 609 C C . ARG A 1 76 ? 2.783 15.949 -6.045 1.00 83.25 76 ARG A C 1
ATOM 611 O O . ARG A 1 76 ? 3.623 16.742 -5.629 1.00 83.25 76 ARG A O 1
ATOM 618 N N . ARG A 1 77 ? 2.947 14.627 -5.973 1.00 84.44 77 ARG A N 1
ATOM 619 C CA . ARG A 1 77 ? 4.126 13.981 -5.373 1.00 84.44 77 ARG A CA 1
ATOM 620 C C . ARG A 1 77 ? 4.754 12.981 -6.330 1.00 84.44 77 ARG A C 1
ATOM 622 O O . ARG A 1 77 ? 5.048 11.848 -5.961 1.00 84.44 77 ARG A O 1
ATOM 629 N N . ASP A 1 78 ? 4.994 13.424 -7.560 1.00 82.25 78 ASP A N 1
ATOM 630 C CA . ASP A 1 78 ? 5.455 12.578 -8.670 1.00 82.25 78 ASP A CA 1
ATOM 631 C C . ASP A 1 78 ? 6.737 11.788 -8.325 1.00 82.25 78 ASP A C 1
ATOM 633 O O . ASP A 1 78 ? 6.904 10.632 -8.709 1.00 82.25 78 ASP A O 1
ATOM 637 N N . ALA A 1 79 ? 7.647 12.375 -7.537 1.00 83.62 79 ALA A N 1
ATOM 638 C CA . ALA A 1 79 ? 8.891 11.720 -7.120 1.00 83.62 79 ALA A CA 1
ATOM 639 C C . ALA A 1 79 ? 8.685 10.529 -6.162 1.00 83.62 79 ALA A C 1
ATOM 641 O O . ALA A 1 79 ? 9.551 9.654 -6.082 1.00 83.62 79 ALA A O 1
ATOM 642 N N . GLN A 1 80 ? 7.557 10.495 -5.445 1.00 84.62 80 GLN A N 1
ATOM 643 C CA . GLN A 1 80 ? 7.188 9.427 -4.510 1.00 84.62 80 GLN A CA 1
ATOM 644 C C . GLN A 1 80 ? 6.423 8.288 -5.200 1.00 84.62 80 GLN A C 1
ATOM 646 O O . GLN A 1 80 ? 6.149 7.263 -4.579 1.00 84.62 80 GLN A O 1
ATOM 651 N N . GLU A 1 81 ? 6.094 8.432 -6.487 1.00 86.75 81 GLU A N 1
ATOM 652 C CA . GLU A 1 81 ? 5.334 7.431 -7.225 1.00 86.75 81 GLU A CA 1
ATOM 653 C C . GLU A 1 81 ? 6.167 6.164 -7.487 1.00 86.75 81 GLU A C 1
ATOM 655 O O . GLU A 1 81 ? 7.237 6.172 -8.115 1.00 86.75 81 GLU A O 1
ATOM 660 N N . ILE A 1 82 ? 5.646 5.035 -7.005 1.00 90.19 82 ILE A N 1
ATOM 661 C CA . ILE A 1 82 ? 6.210 3.711 -7.255 1.00 90.19 82 ILE A CA 1
ATOM 662 C C . ILE A 1 82 ? 5.825 3.287 -8.674 1.00 90.19 82 ILE A C 1
ATOM 664 O O . ILE A 1 82 ? 4.650 3.159 -8.997 1.00 90.19 82 ILE A O 1
ATOM 668 N N . GLY A 1 83 ? 6.826 3.028 -9.519 1.00 88.50 83 GLY A N 1
ATOM 669 C CA . GLY A 1 83 ? 6.595 2.598 -10.902 1.00 88.50 83 GLY A CA 1
ATOM 670 C C . GLY A 1 83 ? 6.210 3.719 -11.872 1.00 88.50 83 GLY A C 1
ATOM 671 O O . GLY A 1 83 ? 5.651 3.413 -12.920 1.00 88.50 83 GLY A O 1
ATOM 672 N N . ALA A 1 84 ? 6.530 4.978 -11.561 1.00 86.12 84 ALA A N 1
ATOM 673 C CA . ALA A 1 84 ? 6.186 6.139 -12.384 1.00 86.12 84 ALA A CA 1
ATOM 674 C C . ALA A 1 84 ? 6.560 5.995 -13.876 1.00 86.12 84 ALA A C 1
ATOM 676 O O . ALA A 1 84 ? 7.660 5.535 -14.211 1.00 86.12 84 ALA A O 1
ATOM 677 N N . MET A 1 85 ? 5.686 6.468 -14.777 1.00 85.25 85 MET A N 1
ATOM 678 C CA . MET A 1 85 ? 5.875 6.383 -16.236 1.00 85.25 85 MET A CA 1
ATOM 679 C C . MET A 1 85 ? 7.218 6.955 -16.710 1.00 85.25 85 MET A C 1
ATOM 681 O O . MET A 1 85 ? 7.897 6.338 -17.535 1.00 85.25 85 MET A O 1
ATOM 685 N N . PHE A 1 86 ? 7.646 8.099 -16.168 1.00 82.44 86 PHE A N 1
ATOM 686 C CA . PHE A 1 86 ? 8.879 8.769 -16.597 1.00 82.44 86 PHE A CA 1
ATOM 687 C C . PHE A 1 86 ? 10.150 7.947 -16.315 1.00 82.44 86 PHE A C 1
ATOM 689 O O . PHE A 1 86 ? 11.162 8.128 -16.997 1.00 82.44 86 PHE A O 1
ATOM 696 N N . LYS A 1 87 ? 10.103 6.997 -15.365 1.00 83.75 87 LYS A N 1
ATOM 697 C CA . LYS A 1 87 ? 11.201 6.052 -15.084 1.00 83.75 87 LYS A CA 1
ATOM 698 C C . LYS A 1 87 ? 11.273 4.907 -16.104 1.00 83.75 87 LYS A C 1
ATOM 700 O O . LYS A 1 87 ? 12.251 4.155 -16.118 1.00 83.75 87 LYS A O 1
ATOM 705 N N . LYS A 1 88 ? 10.288 4.806 -17.006 1.00 87.94 88 LYS A N 1
ATOM 706 C CA . LYS A 1 88 ? 10.163 3.763 -18.034 1.00 87.94 88 LYS A CA 1
ATOM 707 C C . LYS A 1 88 ? 10.226 2.364 -17.401 1.00 87.94 88 LYS A C 1
ATOM 709 O O . LYS A 1 88 ? 9.781 2.150 -16.281 1.00 87.94 88 LYS A O 1
ATOM 714 N N . GLN A 1 89 ? 10.736 1.387 -18.148 1.00 91.50 89 GLN A N 1
ATOM 715 C CA . GLN A 1 89 ? 10.691 -0.039 -17.804 1.00 91.50 89 GLN A CA 1
ATOM 716 C C . GLN A 1 89 ? 12.093 -0.671 -17.802 1.00 91.50 89 GLN A C 1
ATOM 718 O O . GLN A 1 89 ? 12.247 -1.860 -18.080 1.00 91.50 89 GLN A O 1
ATOM 723 N N . SER A 1 90 ? 13.130 0.131 -17.528 1.00 93.06 90 SER A N 1
ATOM 724 C CA . SER A 1 90 ? 14.515 -0.352 -17.435 1.00 93.06 90 SER A CA 1
ATOM 725 C C . SER A 1 90 ? 14.674 -1.372 -16.300 1.00 93.06 90 SER A C 1
ATOM 727 O O . SER A 1 90 ? 13.838 -1.454 -15.400 1.00 93.06 90 SER A O 1
ATOM 729 N N . LYS A 1 91 ? 15.770 -2.140 -16.301 1.00 93.06 91 LYS A N 1
ATOM 730 C CA . LYS A 1 91 ? 16.064 -3.066 -15.195 1.00 93.06 91 LYS A CA 1
ATOM 731 C C . LYS A 1 91 ? 16.184 -2.352 -13.849 1.00 93.06 91 LYS A C 1
ATOM 733 O O . LYS A 1 91 ? 15.702 -2.880 -12.855 1.00 93.06 91 LYS A O 1
ATOM 738 N N . GLN A 1 92 ? 16.731 -1.135 -13.842 1.00 92.69 92 GLN A N 1
ATOM 739 C CA . GLN A 1 92 ? 16.753 -0.302 -12.643 1.00 92.69 92 GLN A CA 1
ATOM 740 C C . GLN A 1 92 ? 15.337 0.088 -12.205 1.00 92.69 92 GLN A C 1
ATOM 742 O O . GLN A 1 92 ? 14.997 -0.096 -11.047 1.00 92.69 92 GLN A O 1
ATOM 747 N N . ALA A 1 93 ? 14.476 0.534 -13.127 1.00 92.12 93 ALA A N 1
ATOM 748 C CA . ALA A 1 93 ? 13.096 0.897 -12.795 1.00 92.12 93 ALA A CA 1
ATOM 749 C C . ALA A 1 93 ? 12.282 -0.297 -12.260 1.00 92.12 93 ALA A C 1
ATOM 751 O O . ALA A 1 93 ? 11.471 -0.135 -11.352 1.00 92.12 93 ALA A O 1
ATOM 752 N N . GLN A 1 94 ? 12.522 -1.502 -12.789 1.00 93.31 94 GLN A N 1
ATOM 753 C CA . GLN A 1 94 ? 11.937 -2.746 -12.276 1.00 93.31 94 GLN A CA 1
ATOM 754 C C . GLN A 1 94 ? 12.416 -3.049 -10.847 1.00 93.31 94 GLN A C 1
ATOM 756 O O . GLN A 1 94 ? 11.603 -3.404 -9.997 1.00 93.31 94 GLN A O 1
ATOM 761 N N . ALA A 1 95 ? 13.714 -2.875 -10.572 1.00 93.06 95 ALA A N 1
ATOM 762 C CA . ALA A 1 95 ? 14.285 -3.072 -9.241 1.00 93.06 95 ALA A CA 1
ATOM 763 C C . ALA A 1 95 ? 13.765 -2.035 -8.231 1.00 93.06 95 ALA A C 1
ATOM 765 O O . ALA A 1 95 ? 13.350 -2.405 -7.135 1.00 93.06 95 ALA A O 1
ATOM 766 N N . ASP A 1 96 ? 13.713 -0.759 -8.618 1.00 92.62 96 ASP A N 1
ATOM 767 C CA . ASP A 1 96 ? 13.185 0.329 -7.790 1.00 92.62 96 ASP A CA 1
ATOM 768 C C . ASP A 1 96 ? 11.704 0.112 -7.468 1.00 92.62 96 ASP A C 1
ATOM 770 O O . ASP A 1 96 ? 11.271 0.315 -6.334 1.00 92.62 96 ASP A O 1
ATOM 774 N N . TYR A 1 97 ? 10.921 -0.336 -8.454 1.00 93.69 97 TYR A N 1
ATOM 775 C CA . TYR A 1 97 ? 9.527 -0.712 -8.250 1.00 93.69 97 TYR A CA 1
ATOM 776 C C . TYR A 1 97 ? 9.396 -1.852 -7.241 1.00 93.69 97 TYR A C 1
ATOM 778 O O . TYR A 1 97 ? 8.653 -1.719 -6.271 1.00 93.69 97 TYR A O 1
ATOM 786 N N . ALA A 1 98 ? 10.130 -2.950 -7.445 1.00 94.06 98 ALA A N 1
ATOM 787 C CA . ALA A 1 98 ? 10.082 -4.105 -6.556 1.00 94.06 98 ALA A CA 1
ATOM 788 C C . ALA A 1 98 ? 10.476 -3.712 -5.123 1.00 94.06 98 ALA A C 1
ATOM 790 O O . ALA A 1 98 ? 9.778 -4.059 -4.172 1.00 94.06 98 ALA A O 1
ATOM 791 N N . ALA A 1 99 ? 11.527 -2.904 -4.966 1.00 94.25 99 ALA A N 1
ATOM 792 C CA . ALA A 1 99 ? 11.935 -2.359 -3.676 1.00 94.25 99 ALA A CA 1
ATOM 793 C C . ALA A 1 99 ? 10.845 -1.471 -3.050 1.00 94.25 99 ALA A C 1
ATOM 795 O O . ALA A 1 99 ? 10.572 -1.583 -1.856 1.00 94.25 99 ALA A O 1
ATOM 796 N N . GLY A 1 100 ? 10.188 -0.623 -3.847 1.00 94.31 100 GLY A N 1
ATOM 797 C CA . GLY A 1 100 ? 9.060 0.201 -3.413 1.00 94.31 100 GLY A CA 1
ATOM 798 C C . GLY A 1 100 ? 7.907 -0.641 -2.871 1.0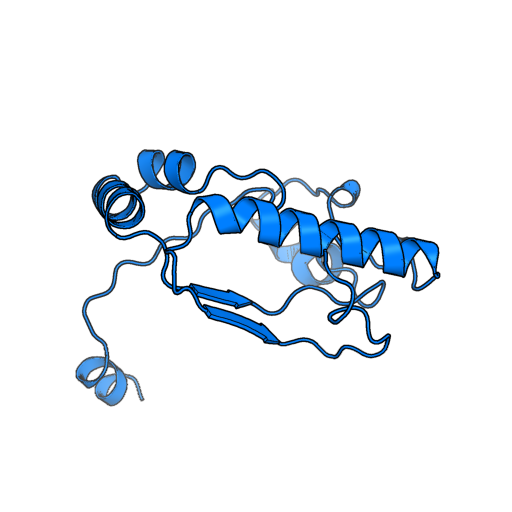0 94.31 100 GLY A C 1
ATOM 799 O O . GLY A 1 100 ? 7.500 -0.452 -1.727 1.00 94.31 100 GLY A O 1
ATOM 800 N N . ILE A 1 101 ? 7.431 -1.619 -3.648 1.00 95.44 101 ILE A N 1
ATOM 801 C CA . ILE A 1 101 ? 6.353 -2.526 -3.227 1.00 95.44 101 ILE A CA 1
ATOM 802 C C . ILE A 1 101 ? 6.752 -3.315 -1.975 1.00 95.44 101 ILE A C 1
ATOM 804 O O . ILE A 1 101 ? 5.975 -3.384 -1.023 1.00 95.44 101 ILE A O 1
ATOM 808 N N . ALA A 1 102 ? 7.974 -3.848 -1.923 1.00 95.62 102 ALA A N 1
ATOM 809 C CA . ALA A 1 102 ? 8.476 -4.561 -0.752 1.00 95.62 102 ALA A CA 1
ATOM 810 C C . ALA A 1 102 ? 8.496 -3.671 0.501 1.00 95.62 102 ALA A C 1
ATOM 812 O O . ALA A 1 102 ? 8.077 -4.099 1.576 1.00 95.62 102 ALA A O 1
ATOM 813 N N . ASN A 1 103 ? 8.912 -2.408 0.372 1.00 96.44 103 ASN A N 1
ATOM 814 C CA . ASN A 1 103 ? 8.899 -1.456 1.479 1.00 96.44 103 ASN A CA 1
ATOM 815 C C . ASN A 1 103 ? 7.474 -1.156 1.973 1.00 96.44 103 ASN A C 1
ATOM 817 O O . ASN A 1 103 ? 7.261 -1.110 3.185 1.00 96.44 103 ASN A O 1
ATOM 821 N N . VAL A 1 104 ? 6.498 -1.022 1.068 1.00 96.75 104 VAL A N 1
ATOM 822 C CA . VAL A 1 104 ? 5.079 -0.855 1.427 1.00 96.75 104 VAL A CA 1
ATOM 823 C C . VAL A 1 104 ? 4.569 -2.058 2.217 1.00 96.75 104 VAL A C 1
ATOM 825 O O . VAL A 1 104 ? 4.023 -1.896 3.308 1.00 96.75 104 VAL A O 1
ATOM 828 N N . LEU A 1 105 ? 4.791 -3.276 1.715 1.00 95.88 105 LEU A N 1
ATOM 829 C CA . LEU A 1 105 ? 4.351 -4.501 2.390 1.00 95.88 105 LEU A CA 1
ATOM 830 C C . LEU A 1 105 ? 5.045 -4.677 3.746 1.00 95.88 105 LEU A C 1
ATOM 832 O O . LEU A 1 105 ? 4.403 -5.039 4.733 1.00 95.88 105 LEU A O 1
ATOM 836 N N . ARG A 1 106 ? 6.341 -4.353 3.834 1.00 96.19 106 ARG A N 1
ATOM 837 C CA . ARG A 1 106 ? 7.104 -4.389 5.088 1.00 96.19 106 ARG A CA 1
ATOM 838 C C . ARG A 1 106 ? 6.583 -3.376 6.102 1.00 96.19 106 ARG A C 1
ATOM 840 O O . ARG A 1 106 ? 6.518 -3.689 7.290 1.00 96.19 106 ARG A O 1
ATOM 847 N N . ASN A 1 107 ? 6.201 -2.179 5.656 1.00 97.56 107 ASN A N 1
ATOM 848 C CA . ASN A 1 107 ? 5.573 -1.193 6.525 1.00 97.56 107 ASN A CA 1
ATOM 849 C C . ASN A 1 107 ? 4.206 -1.684 7.018 1.00 97.56 107 ASN A C 1
ATOM 851 O O . ASN A 1 107 ? 3.956 -1.683 8.223 1.00 97.56 107 ASN A O 1
ATOM 855 N N . ALA A 1 108 ? 3.366 -2.185 6.109 1.00 96.94 108 ALA A N 1
ATOM 856 C CA . ALA A 1 108 ? 2.035 -2.684 6.432 1.00 96.94 108 ALA A CA 1
ATOM 857 C C . ALA A 1 108 ? 2.070 -3.866 7.417 1.00 96.94 108 ALA A C 1
ATOM 859 O O . ALA A 1 108 ? 1.257 -3.920 8.340 1.00 96.94 108 ALA A O 1
ATOM 860 N N . ARG A 1 109 ? 3.063 -4.760 7.291 1.00 96.06 109 ARG A N 1
ATOM 861 C CA . ARG A 1 109 ? 3.248 -5.944 8.151 1.00 96.06 109 ARG A CA 1
ATOM 862 C C . ARG A 1 109 ? 3.245 -5.629 9.650 1.00 96.06 109 ARG A C 1
ATOM 864 O O . ARG A 1 109 ? 2.780 -6.448 10.433 1.00 96.06 109 ARG A O 1
ATOM 871 N N . LYS A 1 110 ? 3.695 -4.439 10.068 1.00 96.25 110 LYS A N 1
ATOM 872 C CA . LYS A 1 110 ? 3.691 -3.991 11.481 1.00 96.25 110 LYS A CA 1
ATOM 873 C C . LYS A 1 110 ? 2.283 -3.983 12.106 1.00 96.25 110 LYS A C 1
ATOM 875 O O . LYS A 1 110 ? 2.124 -4.069 13.330 1.00 96.25 110 LYS A O 1
ATOM 880 N N . PHE A 1 111 ? 1.261 -3.855 11.265 1.00 97.38 111 PHE A N 1
ATOM 881 C CA . PHE A 1 111 ? -0.138 -3.708 11.655 1.00 97.38 111 PHE A CA 1
ATOM 882 C C . PHE A 1 111 ? -0.971 -4.974 11.412 1.00 97.38 111 PHE A C 1
ATOM 884 O O . PHE A 1 111 ? -2.132 -5.012 11.820 1.00 97.38 111 PHE A O 1
ATOM 891 N N . LEU A 1 112 ? -0.396 -6.001 10.780 1.00 97.81 112 LEU A N 1
ATOM 892 C CA . LEU A 1 112 ? -1.094 -7.242 10.448 1.00 97.81 112 LEU A CA 1
ATOM 893 C C . LEU A 1 112 ? -1.152 -8.205 11.644 1.00 97.81 112 LEU A C 1
ATOM 895 O O . LEU A 1 112 ? -0.341 -8.112 12.570 1.00 97.81 112 LEU A O 1
ATOM 899 N N . ALA A 1 113 ? -2.149 -9.093 11.635 1.00 97.94 113 ALA A N 1
ATOM 900 C CA . ALA A 1 113 ? -2.215 -10.255 12.525 1.00 97.94 113 ALA A CA 1
ATOM 901 C C . ALA A 1 113 ? -1.079 -11.245 12.198 1.00 97.94 113 ALA A C 1
ATOM 903 O O . ALA A 1 113 ? -0.331 -11.015 11.256 1.00 97.94 113 ALA A O 1
ATOM 904 N N . GLU A 1 114 ? -0.910 -12.329 12.957 1.00 95.75 114 GLU A N 1
ATOM 905 C CA . GLU A 1 114 ? 0.132 -13.330 12.655 1.00 95.75 114 GLU A CA 1
ATOM 906 C C . GLU A 1 114 ? -0.227 -14.199 11.438 1.00 95.75 114 GLU A C 1
ATOM 908 O O . GLU A 1 114 ? 0.627 -14.485 10.603 1.00 95.75 114 GLU A O 1
ATOM 913 N N . ASP A 1 115 ? -1.501 -14.559 11.305 1.00 96.19 115 ASP A N 1
ATOM 914 C CA . ASP A 1 115 ? -2.095 -15.399 10.261 1.00 96.19 115 ASP A CA 1
ATOM 915 C C . ASP A 1 115 ? -2.847 -14.552 9.218 1.00 96.19 115 ASP A C 1
ATOM 917 O O . ASP A 1 115 ? -4.025 -14.759 8.924 1.00 96.19 115 ASP A O 1
ATOM 921 N N . PHE A 1 116 ? -2.166 -13.526 8.716 1.00 97.50 116 PHE A N 1
ATOM 922 C CA . PHE A 1 116 ? -2.722 -12.578 7.760 1.00 97.50 116 PHE A CA 1
ATOM 923 C C . PHE A 1 116 ? -2.677 -13.092 6.315 1.00 97.50 116 PHE A C 1
ATOM 925 O O . PHE A 1 116 ? -1.782 -13.848 5.942 1.00 97.50 116 PHE A O 1
ATOM 932 N N . ASP A 1 117 ? -3.564 -12.557 5.475 1.00 97.75 117 ASP A N 1
ATOM 933 C CA . ASP A 1 117 ? -3.571 -12.810 4.032 1.00 97.75 117 ASP A CA 1
ATOM 934 C C . ASP A 1 117 ? -3.244 -11.544 3.228 1.00 97.75 117 ASP A C 1
ATOM 936 O O . ASP A 1 117 ? -3.730 -10.451 3.523 1.00 97.75 117 ASP A O 1
ATOM 940 N N . ILE A 1 118 ? -2.445 -11.671 2.167 1.00 96.25 118 ILE A N 1
ATOM 941 C CA . ILE A 1 118 ? -2.197 -10.575 1.221 1.00 96.25 118 ILE A CA 1
ATOM 942 C C . ILE A 1 118 ? -2.550 -11.043 -0.185 1.00 96.25 118 ILE A C 1
ATOM 944 O O . ILE A 1 118 ? -1.945 -11.969 -0.718 1.00 96.25 118 ILE A O 1
ATOM 948 N N . PHE A 1 119 ? -3.496 -10.341 -0.800 1.00 96.56 119 PHE A N 1
ATOM 949 C CA . PHE A 1 119 ? -3.932 -10.551 -2.172 1.00 96.56 119 PHE A CA 1
ATOM 950 C C . PHE A 1 119 ? -3.536 -9.341 -3.016 1.00 96.56 119 PHE A C 1
ATOM 952 O O . PHE A 1 119 ? -4.082 -8.247 -2.853 1.00 96.56 119 PHE A O 1
ATOM 959 N N . LEU A 1 120 ? -2.576 -9.546 -3.919 1.00 94.50 120 LEU A N 1
ATOM 960 C CA . LEU A 1 120 ? -2.137 -8.536 -4.879 1.00 94.50 120 LEU A CA 1
ATOM 961 C C . LEU A 1 120 ? -2.615 -8.929 -6.272 1.00 94.50 120 LEU A C 1
ATOM 963 O O . LEU A 1 120 ? -2.246 -9.980 -6.794 1.00 94.50 120 LEU A O 1
ATOM 967 N N . VAL A 1 121 ? -3.440 -8.079 -6.872 1.00 92.88 121 VAL A N 1
ATOM 968 C CA . VAL A 1 121 ? -3.874 -8.230 -8.259 1.00 92.88 121 VAL A CA 1
ATOM 969 C C . VAL A 1 121 ? -2.883 -7.478 -9.132 1.00 92.88 121 VAL A C 1
ATOM 971 O O . VAL A 1 121 ? -2.867 -6.251 -9.147 1.00 92.88 121 VAL A O 1
ATOM 974 N N . ALA A 1 122 ? -2.034 -8.216 -9.842 1.00 88.38 122 ALA A N 1
ATOM 975 C CA . ALA A 1 122 ? -1.022 -7.631 -10.705 1.00 88.38 122 ALA A CA 1
ATOM 976 C C . ALA A 1 122 ? -0.882 -8.408 -12.017 1.00 88.38 122 ALA A C 1
ATOM 978 O O . ALA A 1 122 ? -0.805 -9.635 -12.036 1.00 88.38 122 ALA A O 1
ATOM 979 N N . ASN A 1 123 ? -0.788 -7.677 -13.125 1.00 85.44 123 ASN A N 1
ATOM 980 C CA . ASN A 1 123 ? -0.230 -8.175 -14.372 1.00 85.44 123 ASN A CA 1
ATOM 981 C C . ASN A 1 123 ? 1.305 -8.201 -14.269 1.00 85.44 123 ASN A C 1
ATOM 983 O O . ASN A 1 123 ? 1.982 -7.246 -14.664 1.00 85.44 123 ASN A O 1
ATOM 987 N N . ASP A 1 124 ? 1.853 -9.275 -13.697 1.00 88.38 124 ASP A N 1
ATOM 988 C CA . ASP A 1 124 ? 3.293 -9.426 -13.459 1.00 88.38 124 ASP A CA 1
ATOM 989 C C . ASP A 1 124 ? 4.081 -9.796 -14.730 1.00 88.38 124 ASP A C 1
ATOM 991 O O . ASP A 1 124 ? 4.724 -10.840 -14.834 1.00 88.38 124 ASP A O 1
ATOM 995 N N . LYS A 1 125 ? 4.047 -8.904 -15.725 1.00 89.56 125 LYS A N 1
ATOM 996 C CA . LYS A 1 125 ? 4.713 -9.076 -17.027 1.00 89.56 125 LYS A CA 1
ATOM 997 C C . LYS A 1 125 ? 6.214 -9.381 -16.909 1.00 89.56 125 LYS A C 1
ATOM 999 O O . LYS A 1 125 ? 6.781 -10.011 -17.799 1.00 89.56 125 LYS A O 1
ATOM 1004 N N . TYR A 1 126 ? 6.863 -8.890 -15.852 1.00 90.56 126 TYR A N 1
ATOM 1005 C CA . TYR A 1 126 ? 8.312 -8.986 -15.652 1.00 90.56 126 TYR A CA 1
ATOM 1006 C C . TYR A 1 126 ? 8.719 -10.001 -14.579 1.00 90.56 126 TYR A C 1
ATOM 1008 O O . TYR A 1 126 ? 9.911 -10.104 -14.293 1.00 90.56 126 TYR A O 1
ATOM 1016 N N . ASN A 1 127 ? 7.764 -10.762 -14.035 1.00 92.31 127 ASN A N 1
ATOM 1017 C CA . ASN A 1 127 ? 7.986 -11.753 -12.985 1.00 92.31 127 ASN A CA 1
ATOM 1018 C C . ASN A 1 127 ? 8.706 -11.163 -11.754 1.00 92.31 127 ASN A C 1
ATOM 1020 O O . ASN A 1 127 ? 9.700 -11.714 -11.292 1.00 92.31 127 ASN A O 1
ATOM 1024 N N . LEU A 1 128 ? 8.271 -9.996 -11.271 1.00 91.75 128 LEU A N 1
ATOM 1025 C CA . LEU A 1 128 ? 8.906 -9.264 -10.169 1.00 91.75 128 LEU A CA 1
ATOM 1026 C C . LEU A 1 128 ? 8.416 -9.722 -8.795 1.00 91.75 128 LEU A C 1
ATOM 1028 O O . LEU A 1 128 ? 9.168 -9.645 -7.825 1.00 91.75 128 LEU A O 1
ATOM 1032 N N . TYR A 1 129 ? 7.172 -10.192 -8.698 1.00 90.69 129 TYR A N 1
ATOM 1033 C CA . TYR A 1 129 ? 6.546 -10.510 -7.414 1.00 90.69 129 TYR A CA 1
ATOM 1034 C C . TYR A 1 129 ? 7.213 -11.674 -6.667 1.00 90.69 129 TYR A C 1
ATOM 1036 O O . TYR A 1 129 ? 7.361 -11.564 -5.448 1.00 90.69 129 TYR A O 1
ATOM 1044 N N . PRO A 1 130 ? 7.707 -12.735 -7.337 1.00 89.50 130 PRO A N 1
ATOM 1045 C CA . PRO A 1 130 ? 8.467 -13.789 -6.662 1.00 89.50 130 PRO A CA 1
ATOM 1046 C C . PRO A 1 130 ? 9.769 -13.322 -5.991 1.00 89.50 130 PRO A C 1
ATOM 1048 O O . PRO A 1 130 ? 10.344 -14.081 -5.217 1.00 89.50 130 PRO A O 1
ATOM 1051 N N . TYR A 1 131 ? 10.249 -12.108 -6.284 1.00 86.62 131 TYR A N 1
ATOM 1052 C CA . TYR A 1 131 ? 11.510 -11.563 -5.768 1.00 86.62 131 TYR A CA 1
ATOM 1053 C C . TYR A 1 131 ? 11.323 -10.412 -4.767 1.00 86.62 131 TYR A C 1
ATOM 1055 O O . TYR A 1 131 ? 12.298 -9.741 -4.417 1.00 86.62 131 TYR A O 1
ATOM 1063 N N . LEU A 1 132 ? 10.092 -10.151 -4.315 1.00 85.56 132 LEU A N 1
ATOM 1064 C CA . LEU A 1 132 ? 9.840 -9.182 -3.248 1.00 85.56 132 LEU A CA 1
ATOM 1065 C C . LEU A 1 132 ? 10.377 -9.740 -1.919 1.00 85.56 132 LEU A C 1
ATOM 1067 O O . LEU A 1 132 ? 9.877 -10.752 -1.432 1.00 85.56 132 LEU A O 1
ATOM 1071 N N . ASN A 1 133 ? 11.379 -9.068 -1.339 1.00 66.19 133 ASN A N 1
ATOM 1072 C CA . ASN A 1 133 ? 12.046 -9.448 -0.083 1.00 66.19 133 ASN A CA 1
ATOM 1073 C C . ASN A 1 133 ? 11.838 -8.411 1.030 1.00 66.19 133 ASN A C 1
ATOM 1075 O O . ASN A 1 133 ? 11.939 -7.193 0.753 1.00 66.19 133 ASN A O 1
#

Secondary structure (DSSP, 8-state):
-HHHHHHH----------S-TTT--HHHHHHHH-HHHHHHHHHH-EEEEEE-PPPTTT--HHHHTHHHHHHHTPPP-GGG-TT-GGGTT-HHHHHHHHHHHHHHHHHHHTTEEEEEEEEE----TT--GGG--

Sequence (133 aa):
RLAQFDNLRTDTQQICLNGDSVNIDILAELQKNNKDLAKLAKTQKIRGIFSSPPYVGLIDYHEQHAYAYDLFGFERRDAQEIGAMFKKQSKQAQADYAAGIANVLRNARKFLAEDFDIFLVANDKYNLYPYLN